Protein AF-A0A7C7EBD0-F1 (afdb_monomer_lite)

Structure (mmCIF, N/CA/C/O backbone):
data_AF-A0A7C7EBD0-F1
#
_entry.id   AF-A0A7C7EBD0-F1
#
loop_
_atom_site.group_PDB
_atom_site.id
_atom_site.type_symbol
_atom_site.label_atom_id
_atom_site.label_alt_id
_atom_site.label_comp_id
_atom_site.label_asym_id
_atom_site.label_entity_id
_atom_site.label_seq_id
_atom_site.pdbx_PDB_ins_code
_atom_site.Cartn_x
_atom_site.Cartn_y
_atom_site.Cartn_z
_atom_site.occupancy
_atom_site.B_iso_or_equiv
_atom_site.auth_seq_id
_atom_site.auth_comp_id
_atom_site.auth_asym_id
_atom_site.auth_atom_id
_atom_site.pdbx_PDB_model_num
ATOM 1 N N . MET A 1 1 ? 14.108 3.101 8.346 1.00 72.25 1 MET A N 1
ATOM 2 C CA . MET A 1 1 ? 13.396 1.917 7.822 1.00 72.25 1 MET A CA 1
ATOM 3 C C . MET A 1 1 ? 13.120 2.123 6.340 1.00 72.25 1 MET A C 1
ATOM 5 O O . MET A 1 1 ? 12.756 3.232 5.960 1.00 72.25 1 MET A O 1
ATOM 9 N N . ILE A 1 2 ? 13.356 1.100 5.521 1.00 84.38 2 ILE A N 1
ATOM 10 C CA . ILE A 1 2 ? 13.153 1.110 4.064 1.00 84.38 2 ILE A CA 1
ATOM 11 C C . ILE A 1 2 ? 12.121 0.022 3.765 1.00 84.38 2 ILE A C 1
ATOM 13 O O . ILE A 1 2 ? 12.196 -1.047 4.360 1.00 84.38 2 ILE A O 1
ATOM 17 N N . SER A 1 3 ? 11.151 0.306 2.896 1.00 91.38 3 SER A N 1
ATOM 18 C CA . SER A 1 3 ? 10.137 -0.665 2.471 1.00 91.38 3 SER A CA 1
ATOM 19 C C . SER A 1 3 ? 10.322 -0.984 0.993 1.00 91.38 3 SER A C 1
ATOM 21 O O . SER A 1 3 ? 10.658 -0.097 0.202 1.00 91.38 3 SER A O 1
ATOM 23 N N . SER A 1 4 ? 10.112 -2.243 0.625 1.00 95.94 4 SER A N 1
ATOM 24 C CA . SER A 1 4 ? 10.134 -2.706 -0.760 1.00 95.94 4 SER A CA 1
ATOM 25 C C . SER A 1 4 ? 8.755 -2.628 -1.419 1.00 95.94 4 SER A C 1
ATOM 27 O O . SER A 1 4 ? 7.726 -2.519 -0.749 1.00 95.94 4 SER A O 1
ATOM 29 N N . TYR A 1 5 ? 8.712 -2.713 -2.750 1.00 94.44 5 TYR A N 1
ATOM 30 C CA . TYR A 1 5 ? 7.439 -2.846 -3.468 1.00 94.44 5 TYR A CA 1
ATOM 31 C C . TYR A 1 5 ? 6.713 -4.165 -3.142 1.00 94.44 5 TYR A C 1
ATOM 33 O O . TYR A 1 5 ? 5.487 -4.208 -3.202 1.00 94.44 5 TYR A O 1
ATOM 41 N N . SER A 1 6 ? 7.444 -5.204 -2.719 1.00 94.00 6 SER A N 1
ATOM 42 C CA . SER A 1 6 ? 6.861 -6.459 -2.224 1.00 94.00 6 SER A CA 1
ATOM 43 C C . SER A 1 6 ? 6.152 -6.265 -0.878 1.00 94.00 6 SER A C 1
ATOM 45 O O . SER A 1 6 ? 5.018 -6.709 -0.699 1.00 94.00 6 SER A O 1
ATOM 47 N N . ASP A 1 7 ? 6.765 -5.519 0.047 1.00 95.50 7 ASP A N 1
ATOM 48 C CA . ASP A 1 7 ? 6.130 -5.165 1.323 1.00 95.50 7 ASP A CA 1
ATOM 49 C C . ASP A 1 7 ? 4.855 -4.347 1.103 1.00 95.50 7 ASP A C 1
ATOM 51 O O . ASP A 1 7 ? 3.829 -4.618 1.725 1.00 95.50 7 ASP A O 1
ATOM 55 N N . LEU A 1 8 ? 4.901 -3.380 0.180 1.00 95.50 8 LEU A N 1
ATOM 56 C CA . LEU A 1 8 ? 3.730 -2.591 -0.198 1.00 95.50 8 LEU A CA 1
ATOM 57 C C . LEU A 1 8 ? 2.606 -3.482 -0.733 1.00 95.50 8 LEU A C 1
ATOM 59 O O . LEU A 1 8 ? 1.461 -3.313 -0.326 1.00 95.50 8 LEU A O 1
ATOM 63 N N . ASP A 1 9 ? 2.921 -4.447 -1.599 1.00 95.00 9 ASP A N 1
ATOM 64 C CA . ASP A 1 9 ? 1.944 -5.407 -2.116 1.00 95.00 9 ASP A CA 1
ATOM 65 C C . ASP A 1 9 ? 1.313 -6.244 -0.986 1.00 95.00 9 ASP A C 1
ATOM 67 O O . ASP A 1 9 ? 0.096 -6.453 -0.990 1.00 95.00 9 ASP A O 1
ATOM 71 N N . ARG A 1 10 ? 2.100 -6.679 0.012 1.00 95.88 10 ARG A N 1
ATOM 72 C CA . ARG A 1 10 ? 1.587 -7.387 1.202 1.00 95.88 10 ARG A CA 1
ATOM 73 C C . ARG A 1 10 ? 0.644 -6.508 2.017 1.00 95.88 10 ARG A C 1
ATOM 75 O O . ARG A 1 10 ? -0.452 -6.952 2.354 1.00 95.88 10 ARG A O 1
ATOM 82 N N . VAL A 1 11 ? 1.041 -5.266 2.293 1.00 96.75 11 VAL A N 1
ATOM 83 C CA . VAL A 1 11 ? 0.222 -4.312 3.053 1.00 96.75 11 VAL A CA 1
ATOM 84 C C . VAL A 1 11 ? -1.069 -3.989 2.310 1.00 96.75 11 VAL A C 1
ATOM 86 O O . VAL A 1 11 ? -2.142 -4.075 2.897 1.00 96.75 11 VAL A O 1
ATOM 89 N N . CYS A 1 12 ? -1.002 -3.675 1.015 1.00 96.62 12 CYS A N 1
ATOM 90 C CA . CYS A 1 12 ? -2.189 -3.392 0.211 1.00 96.62 12 CYS A CA 1
ATOM 91 C C . CYS A 1 12 ? -3.161 -4.578 0.190 1.00 96.62 12 CYS A C 1
ATOM 93 O O . CYS A 1 12 ? -4.364 -4.377 0.355 1.00 96.62 12 CYS A O 1
ATOM 95 N N . LYS A 1 13 ? -2.649 -5.807 0.054 1.00 96.69 13 LYS A N 1
ATOM 96 C CA . LYS A 1 13 ? -3.466 -7.024 0.125 1.00 96.69 13 LYS A CA 1
ATOM 97 C C . LYS A 1 13 ? -4.133 -7.187 1.494 1.00 96.69 13 LYS A C 1
ATOM 99 O O . LYS A 1 13 ? -5.322 -7.478 1.553 1.00 96.69 13 LYS A O 1
ATOM 104 N N . ALA A 1 14 ? -3.385 -6.993 2.579 1.00 97.19 14 ALA A N 1
ATOM 105 C CA . ALA A 1 14 ? -3.899 -7.133 3.941 1.00 97.19 14 ALA A CA 1
ATOM 106 C C . ALA A 1 14 ? -4.925 -6.052 4.314 1.00 97.19 14 ALA A C 1
ATOM 108 O O . ALA A 1 14 ? -5.855 -6.319 5.066 1.00 97.19 14 ALA A O 1
ATOM 109 N N . LEU A 1 15 ? -4.806 -4.855 3.733 1.00 96.56 15 LEU A N 1
ATOM 110 C CA . LEU A 1 15 ? -5.798 -3.783 3.850 1.00 96.56 15 LEU A CA 1
ATOM 111 C C . LEU A 1 15 ? -7.067 -4.032 3.013 1.00 96.56 15 LEU A C 1
ATOM 113 O O . LEU A 1 15 ? -7.938 -3.168 2.962 1.00 96.56 15 LEU A O 1
ATOM 117 N N . GLY A 1 16 ? -7.177 -5.179 2.333 1.00 96.19 16 GLY A N 1
ATOM 118 C CA . GLY A 1 16 ? -8.347 -5.533 1.529 1.00 96.19 16 GLY A CA 1
ATOM 119 C C . GLY A 1 16 ? -8.451 -4.771 0.207 1.00 96.19 16 GLY A C 1
ATOM 120 O O . GLY A 1 16 ? -9.526 -4.723 -0.389 1.00 96.19 16 GLY A O 1
ATOM 121 N N . LEU A 1 17 ? -7.358 -4.163 -0.269 1.00 97.50 17 LEU A N 1
ATOM 122 C CA . LEU A 1 17 ? -7.354 -3.485 -1.562 1.00 97.50 17 LEU A CA 1
ATOM 123 C C . LEU A 1 17 ? -7.410 -4.503 -2.706 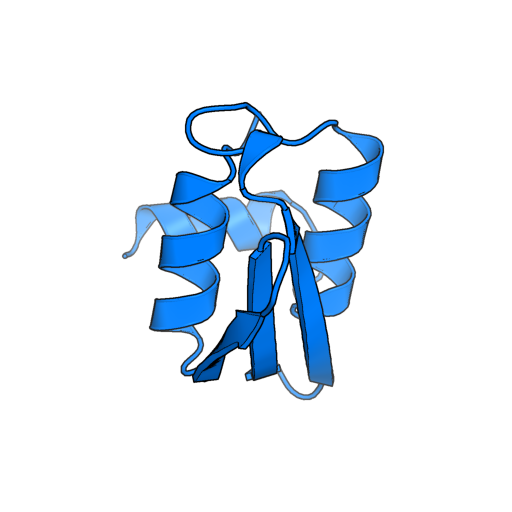1.00 97.50 17 LEU A C 1
ATOM 125 O O . LEU A 1 17 ? -6.826 -5.584 -2.653 1.00 97.50 17 LEU A O 1
ATOM 129 N N . GLU A 1 18 ? -8.074 -4.126 -3.791 1.00 97.44 18 GLU A N 1
ATOM 130 C CA . GLU A 1 18 ? -8.173 -4.926 -5.005 1.00 97.44 18 GLU A CA 1
ATOM 131 C C . GLU A 1 18 ? -6.946 -4.681 -5.894 1.00 97.44 18 GLU A C 1
ATOM 133 O O . GLU A 1 18 ? -6.640 -3.535 -6.250 1.00 97.44 18 GLU A O 1
ATOM 138 N N . LYS A 1 19 ? -6.259 -5.761 -6.289 1.00 96.75 19 LYS A N 1
ATOM 139 C CA . LYS A 1 19 ? -5.161 -5.722 -7.265 1.00 96.75 19 LYS A CA 1
ATOM 140 C C . LYS A 1 19 ? -5.720 -5.864 -8.678 1.00 96.75 19 LYS A C 1
ATOM 142 O O . LYS A 1 19 ? -6.259 -6.911 -9.026 1.00 96.75 19 LYS A O 1
ATOM 147 N N . LYS A 1 20 ? -5.535 -4.848 -9.521 1.00 96.25 20 LYS A N 1
ATOM 148 C CA . LYS A 1 20 ? -5.934 -4.871 -10.935 1.00 96.25 20 LYS A CA 1
ATOM 149 C C . LYS A 1 20 ? -4.710 -4.762 -11.853 1.00 96.25 20 LYS A C 1
ATOM 151 O O . LYS A 1 20 ? -3.998 -3.760 -11.768 1.00 96.25 20 LYS A O 1
ATOM 156 N N . PRO A 1 21 ? -4.449 -5.732 -12.746 1.00 94.88 21 PRO A N 1
ATOM 157 C CA . PRO A 1 21 ? -3.343 -5.635 -13.696 1.00 94.88 21 PRO A CA 1
ATOM 158 C C . PRO A 1 21 ? -3.581 -4.518 -14.723 1.00 94.88 21 PRO A C 1
ATOM 160 O O . PRO A 1 21 ? -4.715 -4.256 -15.129 1.00 94.88 21 PRO A O 1
ATOM 163 N N . VAL A 1 22 ? -2.502 -3.863 -15.158 1.00 93.94 22 VAL A N 1
ATOM 164 C CA . VAL A 1 22 ? -2.502 -2.857 -16.233 1.00 93.94 22 VAL A CA 1
ATOM 165 C C . VAL A 1 22 ? -1.281 -3.031 -17.138 1.00 93.94 22 VAL A C 1
ATOM 167 O O . VAL A 1 22 ? -0.320 -3.703 -16.780 1.00 93.94 22 VAL A O 1
ATOM 170 N N . LYS A 1 23 ? -1.278 -2.391 -18.315 1.00 90.38 23 LYS A N 1
ATOM 171 C CA . LYS A 1 23 ? -0.266 -2.601 -19.372 1.00 90.38 23 LYS A CA 1
ATOM 172 C C . LYS A 1 23 ? 1.202 -2.511 -18.915 1.00 90.38 23 LYS A C 1
ATOM 174 O O . LYS A 1 23 ? 2.050 -3.156 -19.514 1.00 90.38 23 LYS A O 1
ATOM 179 N N . LYS A 1 24 ? 1.519 -1.693 -17.906 1.00 90.75 24 LYS A N 1
ATOM 180 C CA . LYS A 1 24 ? 2.895 -1.468 -17.414 1.00 90.75 24 LYS A CA 1
ATOM 181 C C . LYS A 1 24 ? 3.045 -1.719 -15.911 1.00 90.75 24 LYS A C 1
ATOM 183 O O . LYS A 1 24 ? 3.883 -1.076 -15.277 1.00 90.75 24 LYS A O 1
ATOM 188 N N . GLY A 1 25 ? 2.175 -2.525 -15.310 1.00 93.62 25 GLY A N 1
ATOM 189 C CA . GLY A 1 25 ? 2.088 -2.581 -13.857 1.00 93.62 25 GLY A CA 1
ATOM 190 C C . GLY A 1 25 ? 0.863 -3.292 -13.310 1.00 93.62 25 GLY A C 1
ATOM 191 O O . GLY A 1 25 ? 0.184 -4.073 -13.977 1.00 93.62 25 GLY A O 1
ATOM 192 N N . HIS A 1 26 ? 0.528 -2.915 -12.090 1.00 95.38 26 HIS A N 1
ATOM 193 C CA . HIS A 1 26 ? -0.764 -3.153 -11.472 1.00 95.38 26 HIS A CA 1
ATOM 194 C C . HIS A 1 26 ? -1.195 -1.915 -10.700 1.00 95.38 26 HIS A C 1
ATOM 196 O O . HIS A 1 26 ? -0.408 -1.012 -10.413 1.00 95.38 26 HIS A O 1
ATOM 202 N N . ILE A 1 27 ? -2.480 -1.873 -10.390 1.00 95.94 27 ILE A N 1
ATOM 203 C CA . ILE A 1 27 ? -3.093 -0.855 -9.557 1.00 95.94 27 ILE A CA 1
ATOM 204 C C . ILE A 1 27 ? -3.636 -1.542 -8.315 1.00 9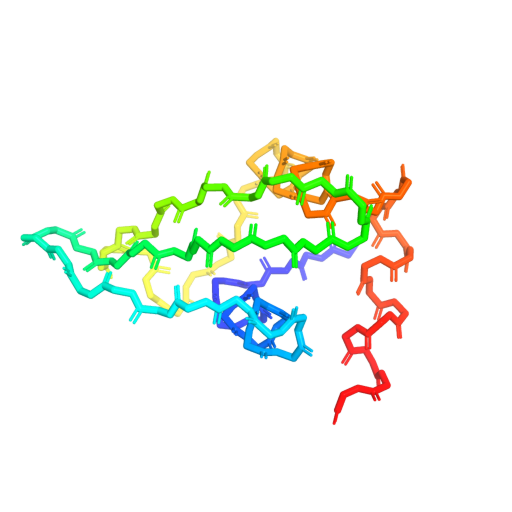5.94 27 ILE A C 1
ATOM 206 O O . ILE A 1 27 ? -4.291 -2.576 -8.421 1.00 95.94 27 ILE A O 1
ATOM 210 N N . TRP A 1 28 ? -3.401 -0.934 -7.162 1.00 97.56 28 TRP A N 1
ATOM 211 C CA . TRP A 1 28 ? -4.142 -1.196 -5.938 1.00 97.56 28 TRP A CA 1
ATOM 212 C C . TRP A 1 28 ? -5.212 -0.127 -5.769 1.00 97.56 28 TRP A C 1
ATOM 214 O O . TRP A 1 28 ? -4.904 1.071 -5.802 1.00 97.56 28 TRP A O 1
ATOM 224 N N . LYS A 1 29 ? -6.465 -0.554 -5.612 1.00 97.25 29 LYS A N 1
ATOM 225 C CA . LYS A 1 29 ? -7.608 0.341 -5.397 1.00 97.25 29 LYS A CA 1
ATOM 226 C C . LYS A 1 29 ? -8.563 -0.197 -4.337 1.00 97.25 29 LYS A C 1
ATOM 228 O O . LYS A 1 29 ? -8.679 -1.405 -4.172 1.00 97.25 29 LYS A O 1
ATOM 233 N N . GLY A 1 30 ? -9.263 0.695 -3.650 1.00 96.88 30 GLY A N 1
ATOM 234 C CA . GLY A 1 30 ? -10.237 0.339 -2.618 1.00 96.88 30 GLY A CA 1
ATOM 235 C C . GLY A 1 30 ? -10.211 1.331 -1.466 1.00 96.88 30 GLY A C 1
ATOM 236 O O . GLY A 1 30 ? -9.541 2.356 -1.550 1.00 96.88 30 GLY A O 1
ATOM 237 N N . PHE A 1 31 ? -10.931 1.036 -0.390 1.00 95.69 31 PHE A N 1
ATOM 238 C CA . PHE A 1 31 ? -10.872 1.831 0.833 1.00 95.69 31 PHE A CA 1
ATOM 239 C C . PHE A 1 31 ? -9.941 1.164 1.843 1.00 95.69 31 PHE A C 1
ATOM 241 O O . PHE A 1 31 ? -10.103 -0.014 2.135 1.00 95.69 31 PHE A O 1
ATOM 248 N N . ALA A 1 32 ? -8.993 1.923 2.389 1.00 93.81 32 ALA A N 1
ATOM 249 C CA . ALA A 1 32 ? -8.155 1.504 3.508 1.00 93.81 32 ALA A CA 1
ATOM 250 C C . ALA A 1 32 ? -8.062 2.641 4.524 1.00 93.81 32 ALA A C 1
ATOM 252 O O . ALA A 1 32 ? -7.915 3.802 4.139 1.00 93.81 32 ALA A O 1
ATOM 253 N N . ASN A 1 33 ? -8.163 2.314 5.816 1.00 92.69 33 ASN A N 1
ATOM 254 C CA . ASN A 1 33 ? -8.036 3.274 6.921 1.00 92.69 33 ASN A CA 1
ATOM 255 C C . ASN A 1 33 ? -8.888 4.550 6.722 1.00 92.69 33 ASN A C 1
ATOM 257 O O . ASN A 1 33 ? -8.423 5.671 6.917 1.00 92.69 33 ASN A O 1
ATOM 261 N N . GLY A 1 34 ? -10.128 4.387 6.246 1.00 92.31 34 GLY A N 1
ATOM 262 C CA . GLY A 1 34 ? -11.057 5.498 6.002 1.00 92.31 34 GLY A CA 1
ATOM 263 C C . GLY A 1 34 ? -10.749 6.366 4.773 1.00 92.31 34 GLY A C 1
ATOM 26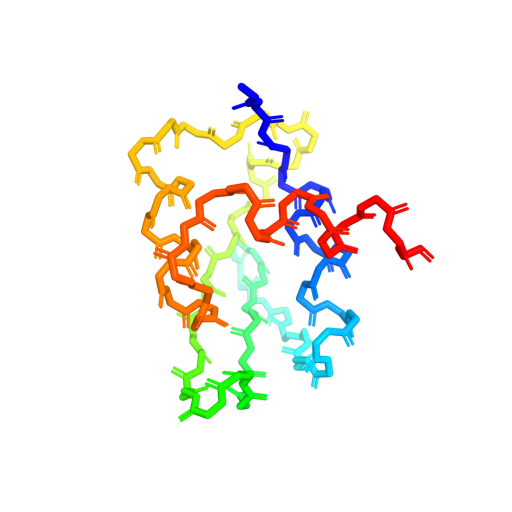4 O O . GLY A 1 34 ? -11.424 7.370 4.561 1.00 92.31 34 GLY A O 1
ATOM 265 N N . LYS A 1 35 ? -9.763 6.003 3.940 1.00 92.31 35 LYS A N 1
ATOM 266 C CA . LYS A 1 35 ? -9.414 6.725 2.708 1.00 92.31 35 LYS A CA 1
ATOM 267 C C . LYS A 1 35 ? -9.586 5.855 1.475 1.00 92.31 35 LYS A C 1
ATOM 269 O O . LYS A 1 35 ? -9.246 4.674 1.479 1.00 92.31 35 LYS A O 1
ATOM 274 N N . TYR A 1 36 ? -10.058 6.465 0.391 1.00 94.75 36 TYR A N 1
ATOM 275 C CA . TYR A 1 36 ? -9.999 5.828 -0.916 1.00 94.75 36 TYR A CA 1
ATOM 276 C C . TYR A 1 36 ? -8.557 5.841 -1.430 1.00 94.75 36 TYR A C 1
ATOM 278 O O . TYR A 1 36 ? -7.936 6.896 -1.585 1.00 94.75 36 TYR A O 1
ATOM 286 N N . VAL A 1 37 ? -8.026 4.654 -1.689 1.00 96.62 37 VAL A N 1
ATOM 287 C CA . VAL A 1 37 ? -6.666 4.414 -2.152 1.00 96.62 37 VAL A CA 1
ATOM 288 C C . VAL A 1 37 ? -6.677 4.160 -3.650 1.00 96.62 37 VAL A C 1
ATOM 290 O O . VAL A 1 37 ? -7.473 3.378 -4.166 1.00 96.62 37 VAL A O 1
ATOM 293 N N . TRP A 1 38 ? -5.727 4.787 -4.339 1.00 95.94 38 TRP A N 1
ATOM 294 C CA . TRP A 1 38 ? -5.373 4.466 -5.714 1.00 95.94 38 TRP A CA 1
ATOM 295 C C . TRP A 1 38 ? -3.855 4.594 -5.895 1.00 95.94 38 TRP A C 1
ATOM 297 O O . TRP A 1 38 ? -3.284 5.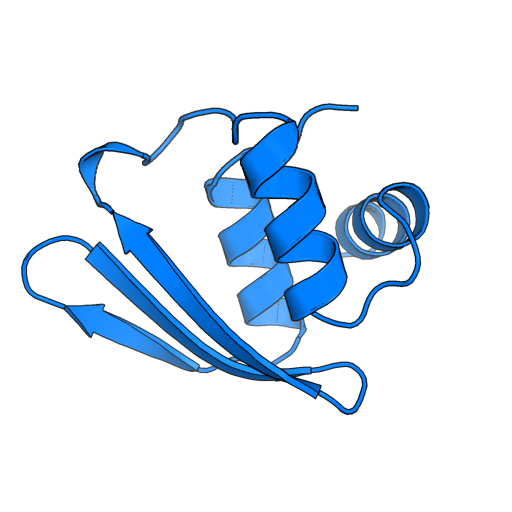695 -5.845 1.00 95.94 38 TRP A O 1
ATOM 307 N N . ILE A 1 39 ? -3.182 3.449 -6.034 1.00 95.12 39 ILE A N 1
ATOM 308 C CA . ILE A 1 39 ? -1.723 3.341 -6.145 1.00 95.12 39 ILE A CA 1
ATOM 309 C C . ILE A 1 39 ? -1.382 2.513 -7.378 1.00 95.12 39 ILE A C 1
ATOM 311 O O . ILE A 1 39 ? -1.853 1.393 -7.526 1.00 95.12 39 ILE A O 1
ATOM 315 N N . VAL A 1 40 ? -0.529 3.059 -8.243 1.00 93.81 40 VAL A N 1
ATOM 316 C CA . VAL A 1 40 ? 0.015 2.355 -9.407 1.00 93.81 40 VAL A CA 1
ATOM 317 C C . VAL A 1 40 ? 1.424 1.884 -9.071 1.00 93.81 40 VAL A C 1
ATOM 319 O O . VAL A 1 40 ? 2.246 2.675 -8.601 1.00 93.81 40 VAL A O 1
ATOM 322 N N . VAL A 1 41 ? 1.708 0.614 -9.341 1.00 93.12 41 VAL A N 1
ATOM 323 C CA . VAL A 1 41 ? 3.039 0.017 -9.220 1.00 93.12 41 VAL A CA 1
ATOM 324 C C . VAL A 1 41 ? 3.468 -0.464 -10.599 1.00 93.12 41 VAL A C 1
ATOM 326 O O . VAL A 1 41 ? 2.769 -1.250 -11.235 1.00 93.12 41 VAL A O 1
ATOM 329 N N . HIS A 1 42 ? 4.604 0.034 -11.087 1.00 91.00 42 HIS A N 1
ATOM 330 C CA . HIS A 1 42 ? 5.153 -0.364 -12.382 1.00 91.00 42 HIS A CA 1
ATOM 331 C C . HIS A 1 42 ? 5.924 -1.684 -12.281 1.00 91.00 42 HIS A C 1
ATOM 333 O O . HIS A 1 42 ? 6.631 -1.891 -11.301 1.00 91.00 42 HIS A O 1
ATOM 339 N N . HIS A 1 43 ? 5.865 -2.541 -13.309 1.00 87.88 43 HIS A N 1
ATOM 340 C CA . HIS A 1 43 ? 6.585 -3.834 -13.316 1.00 87.88 43 HIS A CA 1
ATOM 341 C C . HIS A 1 43 ? 8.098 -3.679 -13.118 1.00 87.88 43 HIS A C 1
ATOM 343 O O . HIS A 1 43 ? 8.723 -4.484 -12.442 1.00 87.88 43 HIS A O 1
ATOM 349 N N . ASN A 1 44 ? 8.676 -2.587 -13.622 1.00 87.31 44 ASN A N 1
ATOM 350 C CA . ASN A 1 44 ? 10.108 -2.290 -13.494 1.00 87.31 44 ASN A CA 1
ATOM 351 C C . ASN A 1 44 ? 10.563 -2.038 -12.042 1.00 87.31 44 ASN A C 1
ATOM 353 O O . ASN A 1 44 ? 11.761 -1.896 -11.792 1.00 87.31 44 ASN A O 1
ATOM 357 N N . ASN A 1 45 ? 9.617 -1.923 -11.109 1.00 85.75 45 ASN A N 1
ATOM 358 C CA . ASN A 1 45 ? 9.870 -1.697 -9.693 1.00 85.75 45 ASN A CA 1
ATOM 359 C C . ASN A 1 45 ? 9.814 -2.984 -8.860 1.00 85.75 45 ASN A C 1
ATOM 361 O O . ASN A 1 45 ? 10.036 -2.923 -7.650 1.00 85.75 45 ASN A O 1
ATOM 365 N N . ASP A 1 46 ? 9.527 -4.129 -9.479 1.00 78.12 46 ASP A N 1
ATOM 366 C CA . ASP A 1 46 ? 9.491 -5.403 -8.773 1.00 78.12 46 ASP A CA 1
ATOM 367 C C . ASP A 1 46 ? 10.857 -5.740 -8.148 1.00 78.12 46 ASP A C 1
ATOM 369 O O . ASP A 1 46 ? 11.912 -5.428 -8.705 1.00 78.12 46 ASP A O 1
ATOM 373 N N . GLY A 1 47 ? 10.838 -6.292 -6.934 1.00 81.88 47 GLY A N 1
ATOM 374 C CA . GLY A 1 47 ? 12.038 -6.576 -6.138 1.00 81.88 47 GLY A CA 1
ATOM 375 C C . GLY A 1 47 ? 12.854 -5.355 -5.676 1.00 81.88 47 GLY A C 1
ATOM 376 O O . GLY A 1 47 ? 13.903 -5.531 -5.059 1.00 81.88 47 GLY A O 1
ATOM 377 N N . ARG A 1 48 ? 12.414 -4.114 -5.944 1.00 92.00 48 ARG A N 1
ATOM 378 C CA . ARG A 1 48 ? 13.147 -2.894 -5.556 1.00 92.00 48 ARG A CA 1
ATOM 379 C C . ARG A 1 48 ? 12.645 -2.289 -4.248 1.00 92.00 48 ARG A C 1
ATOM 381 O O . ARG A 1 48 ? 11.489 -2.442 -3.849 1.00 92.00 48 ARG A O 1
ATOM 388 N N . ASN A 1 49 ? 13.524 -1.513 -3.622 1.00 95.25 49 ASN A N 1
ATOM 389 C CA . ASN A 1 49 ? 13.161 -0.618 -2.531 1.00 95.25 49 ASN A CA 1
ATOM 390 C C . ASN A 1 49 ? 12.395 0.597 -3.059 1.00 95.25 49 ASN A C 1
ATOM 392 O O . ASN A 1 49 ? 12.712 1.138 -4.121 1.00 95.25 49 ASN A O 1
ATOM 396 N N . ILE A 1 50 ? 11.403 1.050 -2.298 1.00 94.31 50 ILE A N 1
ATOM 397 C CA . ILE A 1 50 ? 10.634 2.247 -2.625 1.00 94.31 50 ILE A CA 1
ATOM 398 C C . ILE A 1 50 ? 11.474 3.474 -2.242 1.00 94.31 50 ILE A C 1
ATOM 400 O O . ILE A 1 50 ? 11.899 3.581 -1.087 1.00 94.31 50 ILE A O 1
ATOM 404 N N . PRO A 1 51 ? 11.692 4.438 -3.156 1.00 94.31 51 PRO A N 1
ATOM 405 C CA . PRO A 1 51 ? 12.354 5.693 -2.814 1.00 94.31 51 PRO A CA 1
ATOM 406 C C . PRO A 1 51 ? 11.648 6.398 -1.650 1.00 94.31 51 PRO A C 1
ATOM 408 O O . PRO A 1 51 ? 10.419 6.471 -1.620 1.00 94.31 51 PRO A O 1
ATOM 411 N N . THR A 1 52 ? 12.404 6.971 -0.710 1.00 93.88 52 THR A N 1
ATOM 412 C CA . THR A 1 52 ? 11.871 7.519 0.555 1.00 93.88 52 THR A CA 1
ATOM 413 C C . THR A 1 52 ? 10.708 8.499 0.365 1.00 93.88 52 THR A C 1
ATOM 415 O O . THR A 1 52 ? 9.729 8.454 1.113 1.00 93.88 52 THR A O 1
ATOM 418 N N . GLY A 1 53 ? 10.785 9.377 -0.642 1.00 94.25 53 GLY A N 1
ATOM 419 C CA . GLY A 1 53 ? 9.708 10.321 -0.961 1.00 94.25 53 GLY A CA 1
ATOM 420 C C . GLY A 1 53 ? 8.427 9.614 -1.408 1.00 94.25 53 GLY A C 1
ATOM 421 O O . GLY A 1 53 ? 7.354 9.876 -0.864 1.00 94.25 53 GLY A O 1
ATOM 422 N N . THR A 1 54 ? 8.552 8.664 -2.334 1.00 94.44 54 THR A N 1
ATOM 423 C CA . THR A 1 54 ? 7.448 7.832 -2.832 1.00 94.44 54 THR A CA 1
ATOM 424 C C . THR A 1 54 ? 6.829 7.003 -1.711 1.00 94.44 54 THR A C 1
ATOM 426 O O . THR A 1 54 ? 5.609 6.956 -1.572 1.00 94.44 54 THR A O 1
ATOM 429 N N . PHE A 1 55 ? 7.660 6.418 -0.849 1.00 95.94 55 PHE A N 1
ATOM 430 C CA . PHE A 1 55 ? 7.201 5.639 0.294 1.00 95.94 55 PHE A CA 1
ATOM 431 C C . PHE A 1 55 ? 6.343 6.483 1.246 1.00 95.94 55 PHE A C 1
ATOM 433 O O . PHE A 1 55 ? 5.223 6.098 1.572 1.00 95.94 55 PHE A O 1
ATOM 440 N N . ARG A 1 56 ? 6.802 7.686 1.619 1.00 95.50 56 ARG A N 1
ATOM 441 C CA . ARG A 1 56 ? 6.017 8.605 2.465 1.00 95.50 56 ARG A CA 1
ATOM 442 C C . ARG A 1 56 ? 4.683 8.997 1.823 1.00 95.50 56 ARG A C 1
ATOM 444 O O . ARG A 1 56 ? 3.696 9.163 2.537 1.00 95.50 56 ARG A O 1
ATOM 451 N N . GLN A 1 57 ? 4.635 9.140 0.497 1.00 95.62 57 GLN A N 1
ATOM 452 C CA . GLN A 1 57 ? 3.378 9.389 -0.212 1.00 95.62 57 GLN A CA 1
ATOM 453 C C . GLN A 1 57 ? 2.429 8.191 -0.113 1.00 95.62 57 GLN A C 1
ATOM 455 O O . GLN A 1 57 ? 1.246 8.385 0.160 1.00 95.62 57 GLN A O 1
ATOM 460 N N . TYR A 1 58 ? 2.928 6.966 -0.293 1.00 95.50 58 TYR A N 1
ATOM 461 C CA . TYR A 1 58 ? 2.113 5.759 -0.161 1.00 95.50 58 TYR A CA 1
ATOM 462 C C . TYR A 1 58 ? 1.572 5.574 1.254 1.00 95.50 58 TYR A C 1
ATOM 464 O O . TYR A 1 58 ? 0.374 5.360 1.392 1.00 95.50 58 TYR A O 1
ATOM 472 N N . VAL A 1 59 ? 2.393 5.759 2.292 1.00 95.75 59 VAL A N 1
ATOM 473 C CA . VAL A 1 59 ? 1.959 5.705 3.703 1.00 95.75 59 VAL A CA 1
ATOM 474 C C . VAL A 1 59 ? 0.749 6.619 3.938 1.00 95.75 59 VAL A C 1
ATOM 476 O O . VAL A 1 59 ? -0.288 6.165 4.417 1.00 95.75 59 VAL A O 1
ATOM 479 N N . ARG A 1 60 ? 0.829 7.885 3.501 1.00 94.75 60 ARG A N 1
ATOM 480 C CA . ARG A 1 60 ? -0.278 8.851 3.640 1.00 94.75 60 ARG A CA 1
ATOM 481 C C . ARG A 1 60 ? -1.510 8.475 2.816 1.00 94.75 60 ARG A C 1
ATOM 483 O O . ARG A 1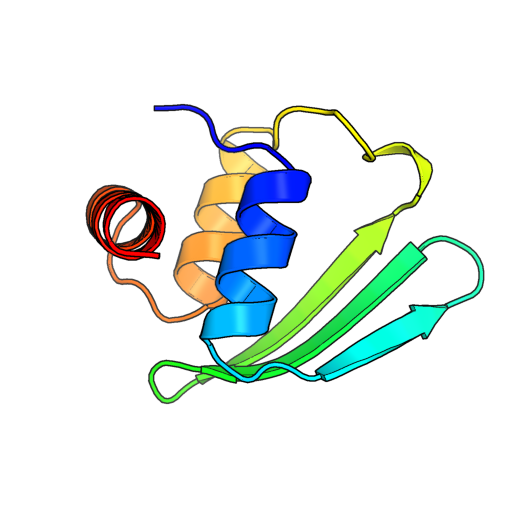 60 ? -2.633 8.691 3.278 1.00 94.75 60 ARG A O 1
ATOM 490 N N . LYS A 1 61 ? -1.309 7.955 1.596 1.00 95.81 61 LYS A N 1
ATOM 491 C CA . LYS A 1 61 ? -2.393 7.495 0.709 1.00 95.81 61 LYS A CA 1
ATOM 492 C C . LYS A 1 61 ? -3.139 6.308 1.305 1.00 95.81 61 LYS A C 1
ATOM 494 O O . LYS A 1 61 ? -4.357 6.296 1.244 1.00 95.81 61 LYS A O 1
ATOM 499 N N . LEU A 1 62 ? -2.415 5.370 1.912 1.00 96.25 62 LEU A N 1
ATOM 500 C CA . LEU A 1 62 ? -2.963 4.215 2.628 1.00 96.25 62 LEU A CA 1
ATOM 501 C C . LEU A 1 62 ? -3.639 4.595 3.954 1.00 96.25 62 LEU A C 1
ATOM 503 O O . LEU A 1 62 ? -4.165 3.726 4.637 1.00 96.25 62 LEU A O 1
ATOM 507 N N . GLY A 1 63 ? -3.619 5.876 4.333 1.00 95.25 63 GLY A N 1
ATOM 508 C CA . GLY A 1 63 ? -4.293 6.380 5.525 1.00 95.25 63 GLY A CA 1
ATOM 509 C C . GLY A 1 63 ? -3.537 6.172 6.835 1.00 95.25 63 GLY A C 1
ATOM 510 O O . GLY A 1 63 ? -4.076 6.528 7.872 1.00 95.25 63 GLY A O 1
ATOM 511 N N . PHE A 1 64 ? -2.294 5.687 6.800 1.00 96.00 64 PHE A N 1
ATOM 512 C CA . PHE A 1 64 ? -1.435 5.672 7.985 1.00 96.00 64 PHE A CA 1
ATOM 513 C C . PHE A 1 64 ? -0.981 7.092 8.346 1.00 96.00 64 PHE A C 1
ATOM 515 O O . PHE A 1 64 ? -0.747 7.933 7.466 1.00 96.00 64 PHE A O 1
ATOM 522 N N . ASN A 1 65 ? -0.799 7.351 9.638 1.00 94.62 65 ASN A N 1
ATOM 523 C CA . ASN A 1 65 ? -0.371 8.652 10.147 1.00 94.62 65 ASN A CA 1
ATOM 524 C C . ASN A 1 65 ? 1.121 8.888 9.909 1.00 94.62 65 ASN A C 1
ATOM 526 O O . ASN A 1 65 ? 1.549 10.003 9.598 1.00 94.62 65 ASN A O 1
ATOM 530 N N . ASN A 1 66 ? 1.929 7.835 10.036 1.00 95.50 66 ASN A N 1
ATOM 531 C CA . ASN A 1 66 ? 3.375 7.911 9.897 1.00 95.50 66 ASN A CA 1
ATOM 532 C C . ASN A 1 66 ? 3.972 6.576 9.398 1.00 95.50 66 ASN A C 1
ATOM 534 O O . ASN A 1 66 ? 3.292 5.549 9.374 1.00 95.50 66 ASN A O 1
ATOM 538 N N . PRO A 1 67 ? 5.246 6.574 8.960 1.00 96.31 67 PRO A N 1
ATOM 539 C CA . PRO A 1 67 ? 5.918 5.350 8.536 1.00 96.31 67 PRO A CA 1
ATOM 540 C C . PRO A 1 67 ? 5.995 4.251 9.599 1.00 96.31 67 PRO A C 1
ATOM 542 O O . PRO A 1 67 ? 6.002 3.080 9.246 1.00 96.31 67 PRO A O 1
ATOM 545 N N . GLU A 1 68 ? 6.085 4.608 10.877 1.00 96.38 68 GLU A N 1
ATOM 546 C CA . GLU A 1 68 ? 6.212 3.641 11.968 1.00 96.38 68 GLU A CA 1
ATOM 547 C C . GLU A 1 68 ? 4.939 2.805 12.128 1.00 96.38 68 GLU A C 1
ATOM 549 O O . GLU A 1 68 ? 5.024 1.587 12.225 1.00 96.38 68 GLU A O 1
ATOM 554 N N . GLU A 1 69 ? 3.765 3.425 12.019 1.00 96.19 69 GLU A N 1
ATOM 555 C CA . GLU A 1 69 ? 2.471 2.739 11.993 1.00 96.19 69 GLU A CA 1
ATOM 556 C C . GLU A 1 69 ? 2.382 1.733 10.837 1.00 96.19 69 GLU A C 1
ATOM 558 O O . GLU A 1 69 ? 1.978 0.589 11.038 1.00 96.19 69 GLU A O 1
ATOM 563 N N . TYR A 1 70 ? 2.848 2.120 9.645 1.00 97.06 70 TYR A N 1
ATOM 564 C CA . TYR A 1 70 ? 2.936 1.217 8.494 1.00 97.06 70 TYR A CA 1
ATOM 565 C C . TYR A 1 70 ? 3.839 0.008 8.781 1.00 97.06 70 TYR A C 1
ATOM 567 O O . TYR A 1 70 ? 3.469 -1.127 8.483 1.00 97.06 70 TYR A O 1
ATOM 575 N N . PHE A 1 71 ? 5.025 0.2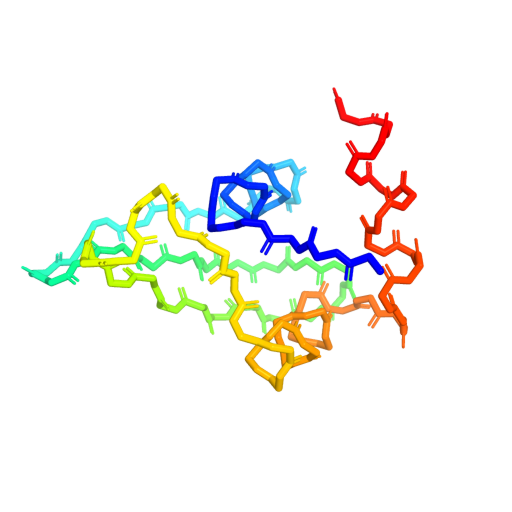25 9.360 1.00 96.88 71 PHE A N 1
ATOM 576 C CA . PHE A 1 71 ? 5.951 -0.872 9.660 1.00 96.88 71 PHE A CA 1
ATOM 577 C C . PHE A 1 71 ? 5.451 -1.757 10.805 1.00 96.88 71 PHE A C 1
ATOM 579 O O . PHE A 1 71 ? 5.634 -2.971 10.748 1.00 96.88 71 PHE A O 1
ATOM 586 N N . ASN A 1 72 ? 4.777 -1.181 11.801 1.00 97.00 72 ASN A N 1
ATOM 587 C CA . ASN A 1 72 ? 4.115 -1.933 12.862 1.00 97.00 72 ASN A CA 1
ATOM 588 C C . ASN A 1 72 ? 2.989 -2.799 12.298 1.00 97.00 72 ASN A C 1
ATOM 590 O O . ASN A 1 72 ? 2.886 -3.965 12.667 1.00 97.00 72 ASN A O 1
ATOM 594 N N . PHE A 1 73 ? 2.189 -2.274 11.368 1.00 96.44 73 PHE A N 1
ATOM 595 C CA . PHE A 1 73 ? 1.185 -3.064 10.661 1.00 96.44 73 PHE A CA 1
ATOM 596 C C . PHE A 1 73 ? 1.839 -4.219 9.893 1.00 96.44 73 PHE A C 1
ATOM 598 O O . PHE A 1 73 ? 1.498 -5.371 10.130 1.00 96.44 73 PHE A O 1
ATOM 605 N N . LEU A 1 74 ? 2.842 -3.930 9.054 1.00 96.06 74 LEU A N 1
ATOM 606 C CA . LEU A 1 74 ? 3.569 -4.929 8.263 1.00 96.06 74 LEU A CA 1
ATOM 607 C C . LEU A 1 74 ? 4.214 -6.031 9.119 1.00 96.06 74 LEU A C 1
ATOM 609 O O . LEU A 1 74 ? 4.215 -7.189 8.718 1.00 96.06 74 LEU A O 1
ATOM 613 N N . LYS A 1 75 ? 4.772 -5.686 10.284 1.00 96.06 75 LYS A N 1
ATOM 614 C CA . LYS A 1 75 ? 5.398 -6.650 11.202 1.00 96.06 75 LYS A CA 1
ATOM 615 C C . LYS A 1 75 ? 4.388 -7.643 11.792 1.00 96.06 75 LYS A C 1
ATOM 617 O O . LYS A 1 75 ? 4.783 -8.743 12.159 1.00 96.06 75 LYS A O 1
ATOM 622 N N . ASN A 1 76 ? 3.118 -7.249 11.884 1.00 94.06 76 ASN A N 1
ATOM 623 C CA . ASN A 1 76 ? 2.028 -8.063 12.420 1.00 94.06 76 ASN A CA 1
ATOM 624 C C . ASN A 1 76 ? 1.195 -8.763 11.318 1.00 94.06 76 ASN A C 1
ATOM 626 O O . ASN A 1 76 ? 0.107 -9.250 11.620 1.00 94.06 76 ASN A O 1
ATOM 630 N N . LEU A 1 77 ? 1.684 -8.797 10.064 1.00 90.94 77 LEU A N 1
ATOM 631 C CA . LEU A 1 77 ? 1.098 -9.545 8.935 1.00 90.94 77 LEU A CA 1
ATOM 632 C C . LEU A 1 77 ? 1.672 -10.955 8.801 1.00 90.94 77 LEU A C 1
ATOM 634 O O . LEU A 1 77 ? 0.855 -11.892 8.700 1.00 90.94 77 LEU A O 1
#

pLDDT: mean 93.96, std 4.28, range [72.25, 97.56]

Sequence (77 aa):
MISSYSDLDRVCKALGLEKKPVKKGHIWKGFANGKYVWIVVHHNNDGRNIPTGTFRQYVRKLGFNNPEEYFNFLKNL

Radius of gyration: 11.45 Å; chains: 1; bounding box: 24×20×32 Å

Secondary structure (DSSP, 8-state):
---BHHHHHHHHHHTTPEEEEETTEEEEEEEETTEEEEEEEEGGGTTPBPPHHHHHHHHHHTT-SSHHHHHHHHHT-

Foldseek 3Di:
DWDAPVLVVVLLVVQVWDWADDPFFIWTFDDAQNATATDTDGPVRPPHIDPPVRQQVNCVRNPHPGVVSSVVSSVVD